Protein AF-A0A379GGH2-F1 (afdb_monomer_lite)

Radius of gyration: 10.13 Å; chains: 1; bounding box: 26×24×27 Å

Secondary structure (DSSP, 8-state):
-PPPPHHHHTT-TT-PBSSS--TTB-SS---SSB--BSSHHHHHHHHH-

pLDDT: mean 95.28, std 5.97, range [70.12, 98.62]

Foldseek 3Di:
DDDDDPCQVQLAPPQAFDDDDFPQFDPDDPDPGGTRGPHVVSNVVVVVD

Structure (mmCIF, N/CA/C/O backbone):
data_AF-A0A379GGH2-F1
#
_entry.id   AF-A0A379GGH2-F1
#
loop_
_atom_site.group_PDB
_atom_site.id
_atom_site.type_symbol
_atom_site.label_atom_id
_atom_site.label_alt_id
_atom_site.label_comp_id
_atom_site.label_asym_id
_atom_site.label_entity_id
_atom_site.label_seq_id
_atom_site.pdbx_PDB_ins_code
_atom_site.Cartn_x
_atom_site.Cartn_y
_atom_site.Cartn_z
_atom_site.occupancy
_atom_site.B_iso_or_equiv
_atom_site.auth_seq_id
_atom_site.auth_comp_id
_atom_site.auth_asym_id
_atom_site.auth_atom_id
_atom_site.pdbx_PDB_model_num
ATOM 1 N N . MET A 1 1 ? 17.214 2.854 -17.728 1.00 70.12 1 MET A N 1
ATOM 2 C CA . MET A 1 1 ? 17.034 2.028 -16.512 1.00 70.12 1 MET A CA 1
ATOM 3 C C . MET A 1 1 ? 15.632 1.442 -16.527 1.00 70.12 1 MET A C 1
ATOM 5 O O . MET A 1 1 ? 14.728 2.122 -17.002 1.00 70.12 1 MET A O 1
ATOM 9 N N . ALA A 1 2 ? 15.454 0.196 -16.084 1.00 78.88 2 ALA A N 1
ATOM 10 C CA . ALA A 1 2 ? 14.132 -0.424 -16.024 1.00 78.88 2 ALA A CA 1
ATOM 11 C C . ALA A 1 2 ? 13.245 0.303 -15.000 1.00 78.88 2 ALA A C 1
ATOM 13 O O . ALA A 1 2 ? 13.721 0.737 -13.951 1.00 78.88 2 ALA A O 1
ATOM 14 N N . LYS A 1 3 ? 11.958 0.466 -15.316 1.00 88.06 3 LYS A N 1
ATOM 15 C CA . LYS A 1 3 ? 10.984 1.057 -14.396 1.00 88.06 3 LYS A CA 1
ATOM 16 C C . LYS A 1 3 ? 10.730 0.068 -13.255 1.00 88.06 3 LYS A C 1
ATOM 18 O O . LYS A 1 3 ? 10.312 -1.054 -13.523 1.00 88.06 3 LYS A O 1
ATOM 23 N N . ILE A 1 4 ? 10.960 0.501 -12.016 1.00 93.31 4 ILE A N 1
ATOM 24 C CA . ILE A 1 4 ? 10.697 -0.285 -10.800 1.00 93.31 4 ILE A CA 1
ATOM 25 C C . ILE A 1 4 ? 9.238 -0.762 -10.806 1.00 93.31 4 ILE A C 1
ATOM 27 O O . ILE A 1 4 ? 8.320 0.015 -11.107 1.00 93.31 4 ILE A O 1
ATOM 31 N N . ALA A 1 5 ? 9.020 -2.041 -10.492 1.00 95.38 5 ALA A N 1
ATOM 32 C CA . ALA A 1 5 ? 7.682 -2.620 -10.471 1.00 95.38 5 ALA A CA 1
ATOM 33 C C . ALA A 1 5 ? 6.819 -1.959 -9.381 1.00 95.38 5 ALA A C 1
ATOM 35 O O . ALA A 1 5 ? 7.318 -1.514 -8.348 1.00 95.38 5 ALA A O 1
ATOM 36 N N . ARG A 1 6 ? 5.491 -1.903 -9.563 1.00 96.31 6 ARG A N 1
ATOM 37 C CA . ARG A 1 6 ? 4.591 -1.297 -8.558 1.00 96.31 6 ARG A CA 1
ATOM 38 C C . ARG A 1 6 ? 4.735 -1.954 -7.184 1.00 96.31 6 ARG A C 1
ATOM 40 O O . ARG A 1 6 ? 4.742 -1.236 -6.192 1.00 96.31 6 ARG A O 1
ATOM 47 N N . G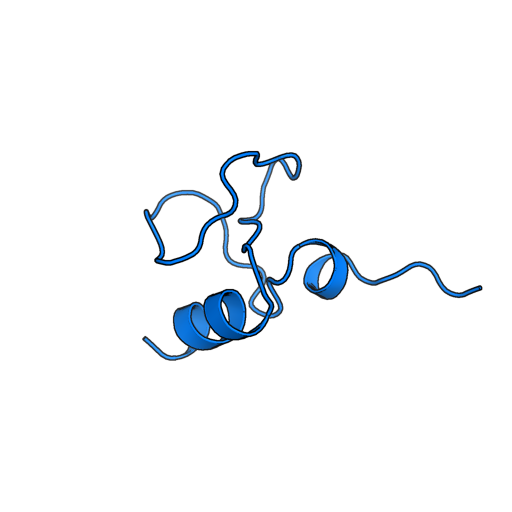LY A 1 7 ? 4.854 -3.282 -7.140 1.00 96.88 7 GLY A N 1
ATOM 48 C CA . GLY A 1 7 ? 5.021 -4.022 -5.888 1.00 96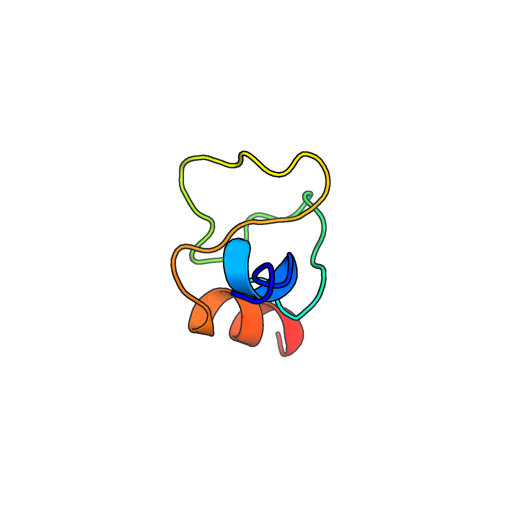.88 7 GLY A CA 1
ATOM 49 C C . GLY A 1 7 ? 6.286 -3.615 -5.136 1.00 96.88 7 GLY A C 1
ATOM 50 O O . GLY A 1 7 ? 6.225 -3.392 -3.934 1.00 96.88 7 GLY A O 1
ATOM 51 N N . GLU A 1 8 ? 7.393 -3.409 -5.851 1.00 97.50 8 GLU A N 1
ATOM 52 C CA . GLU A 1 8 ? 8.647 -2.911 -5.275 1.00 97.50 8 GLU A CA 1
ATOM 53 C C . GLU A 1 8 ? 8.504 -1.462 -4.797 1.00 97.50 8 GLU A C 1
ATOM 55 O O . GLU A 1 8 ? 8.795 -1.162 -3.646 1.00 97.50 8 GLU A O 1
ATOM 60 N N . ARG A 1 9 ? 7.951 -0.569 -5.630 1.00 97.19 9 ARG A N 1
ATOM 61 C CA . ARG A 1 9 ? 7.709 0.840 -5.262 1.00 97.19 9 ARG A CA 1
ATOM 62 C C . ARG A 1 9 ? 6.805 0.991 -4.034 1.00 97.19 9 ARG A C 1
ATOM 64 O O . ARG A 1 9 ? 6.957 1.944 -3.278 1.00 97.19 9 ARG A O 1
ATOM 71 N N . ASN A 1 10 ? 5.845 0.086 -3.864 1.00 98.44 10 ASN A N 1
ATOM 72 C CA . ASN A 1 10 ? 4.877 0.122 -2.772 1.00 98.44 10 ASN A CA 1
ATOM 73 C C . ASN A 1 10 ? 5.291 -0.743 -1.573 1.00 98.44 10 ASN A C 1
ATOM 75 O O . ASN A 1 10 ? 4.537 -0.803 -0.604 1.00 98.44 10 ASN A O 1
ATOM 79 N N . ASN A 1 11 ? 6.430 -1.443 -1.621 1.00 98.50 11 ASN A N 1
ATOM 80 C CA . ASN A 1 11 ? 6.784 -2.465 -0.631 1.00 98.50 11 ASN A CA 1
ATOM 81 C C . ASN A 1 11 ? 5.661 -3.510 -0.425 1.00 98.50 11 ASN A C 1
ATOM 83 O O . ASN A 1 11 ? 5.456 -4.009 0.676 1.00 98.50 11 ASN A O 1
ATOM 87 N N . ASN A 1 12 ? 4.902 -3.811 -1.483 1.00 98.25 12 ASN A N 1
ATOM 88 C CA . ASN A 1 12 ? 3.684 -4.624 -1.475 1.00 98.25 12 ASN A CA 1
ATOM 89 C C . ASN A 1 12 ? 3.735 -5.683 -2.596 1.00 98.25 12 ASN A C 1
ATOM 91 O O . ASN A 1 12 ? 3.087 -5.520 -3.637 1.00 98.25 12 ASN A O 1
ATOM 95 N N . PRO A 1 13 ? 4.511 -6.769 -2.421 1.00 96.75 13 PRO A N 1
ATOM 96 C CA . PRO A 1 13 ? 4.600 -7.835 -3.420 1.00 96.75 13 PRO A CA 1
ATOM 97 C C . PRO A 1 13 ? 3.295 -8.639 -3.562 1.00 96.75 13 PRO A C 1
ATOM 99 O O . PRO A 1 13 ? 3.074 -9.262 -4.596 1.00 96.75 13 PRO A O 1
ATOM 102 N N . GLY A 1 14 ? 2.403 -8.589 -2.567 1.00 96.06 14 GLY A N 1
ATOM 103 C CA . GLY A 1 14 ? 1.138 -9.328 -2.557 1.00 96.06 14 GLY A CA 1
ATOM 104 C C . GLY A 1 14 ? -0.006 -8.665 -3.327 1.00 96.06 14 GLY A C 1
ATOM 105 O O . GLY A 1 14 ? -1.092 -9.230 -3.385 1.00 96.06 14 GLY A O 1
ATOM 106 N N . ASN A 1 15 ? 0.201 -7.470 -3.900 1.00 96.94 15 ASN A N 1
ATOM 107 C CA . ASN A 1 15 ? -0.877 -6.644 -4.464 1.00 96.94 15 ASN A CA 1
ATOM 108 C C . ASN A 1 15 ? -2.050 -6.455 -3.475 1.00 96.94 15 ASN A C 1
ATOM 110 O O . ASN A 1 15 ? -3.220 -6.465 -3.861 1.00 96.94 15 ASN A O 1
ATOM 114 N N . ILE A 1 16 ? -1.736 -6.267 -2.191 1.00 97.69 16 ILE A N 1
ATOM 115 C CA . ILE A 1 16 ? -2.728 -6.074 -1.131 1.00 97.69 16 ILE A CA 1
ATOM 116 C C . ILE A 1 16 ? -3.458 -4.749 -1.362 1.00 97.69 16 ILE A C 1
ATOM 118 O O . ILE A 1 16 ? -2.819 -3.701 -1.500 1.00 97.69 16 ILE A O 1
ATOM 122 N N . ARG A 1 17 ? -4.790 -4.802 -1.421 1.00 97.88 17 ARG A N 1
ATOM 123 C CA . ARG A 1 17 ? -5.657 -3.627 -1.576 1.00 97.88 17 ARG A CA 1
ATOM 124 C C . ARG A 1 17 ? -5.935 -2.959 -0.232 1.00 97.88 17 ARG A C 1
ATOM 126 O O . ARG A 1 17 ? -5.875 -3.603 0.814 1.00 97.88 17 ARG A O 1
ATOM 133 N N . HIS A 1 18 ? -6.282 -1.675 -0.282 1.00 97.25 18 HIS A N 1
ATOM 134 C CA . HIS A 1 18 ? -6.761 -0.940 0.892 1.00 97.25 18 HIS A CA 1
ATOM 135 C C . HIS A 1 18 ? -7.989 -1.610 1.521 1.00 97.25 18 HIS A C 1
ATOM 137 O O . HIS A 1 18 ? -8.804 -2.210 0.822 1.00 97.25 18 HIS A O 1
ATOM 143 N N . GLY A 1 19 ? -8.143 -1.465 2.839 1.00 92.88 19 GLY A N 1
ATOM 144 C CA . GLY A 1 19 ? -9.336 -1.916 3.567 1.00 92.88 19 GLY A CA 1
ATOM 145 C C . GLY A 1 19 ? -9.048 -2.379 4.993 1.00 92.88 19 GLY A C 1
ATOM 146 O O . GLY A 1 19 ? -9.834 -2.108 5.895 1.00 92.88 19 GLY A O 1
ATOM 147 N N . ALA A 1 20 ? -7.891 -3.002 5.218 1.00 91.44 20 ALA A N 1
ATOM 148 C CA . ALA A 1 20 ? -7.439 -3.415 6.543 1.00 91.44 20 ALA A CA 1
ATOM 149 C C . ALA A 1 20 ? -6.281 -2.539 7.043 1.00 91.44 20 ALA A C 1
ATOM 151 O O . ALA A 1 20 ? -5.480 -2.021 6.261 1.00 91.44 20 ALA A O 1
ATOM 152 N N . LYS A 1 21 ? -6.182 -2.383 8.367 1.00 91.94 21 LYS A N 1
ATOM 153 C CA . LYS A 1 21 ? -5.094 -1.649 9.027 1.00 91.94 21 LYS A CA 1
ATOM 154 C C . LYS A 1 21 ? -3.914 -2.579 9.304 1.00 91.94 21 LYS A C 1
ATOM 156 O O . LYS A 1 21 ? -3.702 -2.999 10.438 1.00 91.94 21 LYS A O 1
ATOM 161 N N . TRP A 1 22 ? -3.165 -2.914 8.260 1.00 96.19 22 TRP A N 1
ATOM 162 C CA . TRP A 1 22 ? -1.964 -3.735 8.387 1.00 96.19 22 TRP A CA 1
ATOM 163 C C . TRP A 1 22 ? -0.870 -3.032 9.197 1.00 96.19 22 TRP A C 1
ATOM 165 O O . TRP A 1 22 ? -0.728 -1.806 9.169 1.00 96.19 22 TRP A O 1
ATOM 175 N N . GLN A 1 23 ? -0.055 -3.818 9.901 1.00 97.50 23 GLN A N 1
ATOM 176 C CA . GLN A 1 23 ? 1.125 -3.286 10.571 1.00 97.50 23 GLN A CA 1
ATOM 177 C C . GLN A 1 23 ? 2.126 -2.768 9.529 1.00 97.50 23 GLN A C 1
AT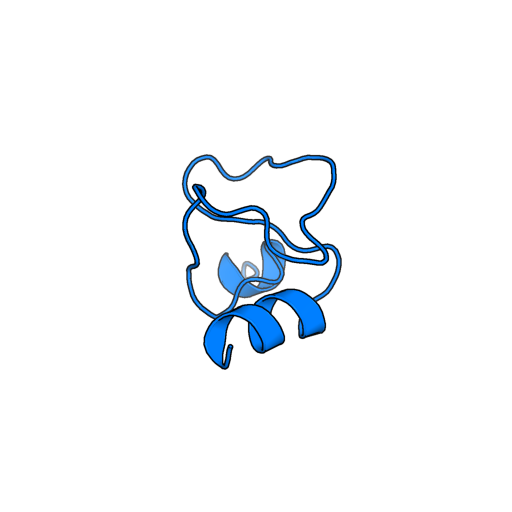OM 179 O O . GLN A 1 23 ? 2.396 -3.432 8.530 1.00 97.50 23 GLN A O 1
ATOM 184 N N . GLY A 1 24 ? 2.696 -1.587 9.778 1.00 97.88 24 GLY A N 1
ATOM 185 C CA 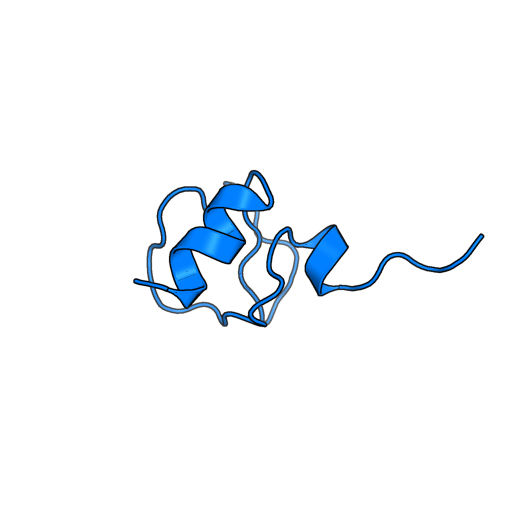. GLY A 1 24 ? 3.721 -0.993 8.918 1.00 97.88 24 GLY A CA 1
ATOM 186 C C . GLY A 1 24 ? 3.205 -0.403 7.606 1.00 97.88 24 GLY A C 1
ATOM 187 O O . GLY A 1 24 ? 3.999 -0.214 6.686 1.00 97.88 24 GLY A O 1
ATOM 188 N N . LEU A 1 25 ? 1.909 -0.087 7.503 1.00 98.31 25 LEU A N 1
ATOM 189 C CA . LEU A 1 25 ? 1.426 0.812 6.453 1.00 98.31 25 LEU A CA 1
ATOM 190 C C . LEU A 1 25 ? 2.183 2.144 6.520 1.00 98.31 25 LEU A C 1
ATOM 192 O O . LEU A 1 25 ? 2.380 2.708 7.597 1.00 98.31 25 LEU A O 1
ATOM 196 N N . ALA A 1 26 ? 2.602 2.648 5.362 1.00 98.19 26 ALA A N 1
ATOM 197 C CA . ALA A 1 26 ? 3.174 3.981 5.258 1.00 98.19 26 ALA A CA 1
ATOM 198 C C . ALA A 1 26 ? 2.130 5.035 5.657 1.00 98.19 26 ALA A C 1
ATOM 200 O O . ALA A 1 26 ? 0.948 4.904 5.334 1.00 98.19 26 ALA A O 1
ATOM 201 N N . SER A 1 27 ? 2.562 6.096 6.339 1.00 97.12 27 SER A N 1
ATOM 202 C CA . SER A 1 27 ? 1.675 7.186 6.772 1.00 97.12 27 SER A CA 1
ATOM 203 C C . SER A 1 27 ? 0.979 7.872 5.596 1.00 97.12 27 SER A C 1
ATOM 205 O O . SER A 1 27 ? -0.195 8.223 5.687 1.00 97.12 27 SER A O 1
ATOM 207 N N . THR A 1 28 ? 1.686 8.007 4.476 1.00 97.38 28 THR A N 1
ATOM 208 C CA . THR A 1 28 ? 1.153 8.540 3.223 1.00 97.38 28 THR A CA 1
ATOM 209 C C . THR A 1 28 ? 0.913 7.403 2.238 1.00 97.38 28 THR A C 1
ATOM 211 O O . THR A 1 28 ? 1.835 6.662 1.901 1.00 97.38 28 THR A O 1
ATOM 214 N N . GLN A 1 29 ? -0.320 7.301 1.741 1.00 97.88 29 GLN A N 1
ATOM 215 C CA . GLN A 1 29 ? -0.718 6.366 0.690 1.00 97.88 29 GLN A CA 1
ATOM 216 C C . GLN A 1 29 ? -0.967 7.154 -0.602 1.00 97.88 29 GLN A C 1
ATOM 218 O O . GLN A 1 29 ? -1.937 7.893 -0.726 1.00 97.88 29 GLN A O 1
ATOM 223 N N . THR A 1 30 ? -0.049 7.027 -1.552 1.00 97.75 30 THR A N 1
ATOM 224 C CA . THR A 1 30 ? -0.081 7.673 -2.877 1.00 97.75 30 THR A CA 1
ATOM 225 C C . THR A 1 30 ? -0.630 6.756 -3.968 1.00 97.75 30 THR A C 1
ATOM 227 O O . THR A 1 30 ? -1.042 7.229 -5.025 1.00 97.75 30 THR A O 1
ATOM 230 N N . ASP A 1 31 ? -0.641 5.442 -3.730 1.00 97.75 31 ASP A N 1
ATOM 231 C CA . ASP A 1 31 ? -1.262 4.473 -4.627 1.00 97.75 31 ASP A CA 1
ATOM 232 C C . ASP A 1 31 ? -2.751 4.327 -4.279 1.00 97.75 31 ASP A C 1
ATOM 234 O O . ASP A 1 31 ? -3.113 4.029 -3.140 1.00 97.75 31 ASP A O 1
ATOM 238 N N . LYS A 1 32 ? -3.621 4.586 -5.261 1.00 97.31 32 LYS A N 1
ATOM 239 C CA . LYS A 1 32 ? -5.074 4.678 -5.056 1.00 97.31 32 LYS A CA 1
ATOM 240 C C . LYS A 1 32 ? -5.707 3.341 -4.678 1.00 97.31 32 LYS A C 1
ATOM 242 O O . LYS A 1 32 ? -6.680 3.323 -3.932 1.00 97.31 32 LYS A O 1
ATOM 247 N N . ASP A 1 33 ? -5.169 2.243 -5.199 1.00 97.81 33 ASP A N 1
ATOM 248 C CA . ASP A 1 33 ? -5.818 0.933 -5.121 1.00 97.81 33 ASP A CA 1
ATOM 249 C C . ASP A 1 33 ? -5.108 -0.020 -4.155 1.00 97.81 33 ASP A C 1
ATOM 251 O O . ASP A 1 33 ? -5.744 -0.924 -3.604 1.00 97.81 33 ASP A O 1
ATOM 255 N N . PHE A 1 34 ? -3.800 0.167 -3.954 1.00 98.31 34 PHE A N 1
ATOM 256 C CA . PHE A 1 34 ? -2.946 -0.767 -3.225 1.00 98.31 34 PHE A CA 1
ATOM 257 C C . PHE A 1 34 ? -2.288 -0.131 -2.008 1.00 98.31 34 PHE A C 1
ATOM 259 O O . PHE A 1 34 ? -1.837 1.012 -2.053 1.00 98.31 34 PHE A O 1
ATOM 266 N N . CYS A 1 35 ? -2.145 -0.919 -0.945 1.00 98.31 35 CYS A N 1
ATOM 267 C CA . CYS A 1 35 ? -1.389 -0.511 0.228 1.00 98.31 35 CYS A CA 1
ATOM 268 C C . CYS A 1 35 ? 0.083 -0.254 -0.124 1.00 98.31 35 CYS A C 1
ATOM 270 O O . CYS A 1 35 ? 0.680 -0.959 -0.944 1.00 98.31 35 CYS A O 1
ATOM 272 N N . GLN A 1 36 ? 0.668 0.730 0.546 1.00 98.62 36 GLN A N 1
ATOM 273 C CA . GLN A 1 36 ? 2.094 1.009 0.578 1.00 98.62 36 GLN A CA 1
ATOM 274 C C . GLN A 1 36 ? 2.610 0.759 1.990 1.00 98.62 36 GLN A C 1
ATOM 276 O O . GLN A 1 36 ? 2.026 1.253 2.958 1.00 98.62 36 GLN A O 1
ATOM 281 N N . PHE A 1 37 ? 3.700 0.013 2.111 1.00 98.56 37 PHE A N 1
ATOM 282 C CA . PHE A 1 37 ? 4.321 -0.304 3.393 1.00 98.56 37 PHE A CA 1
ATOM 283 C C . PHE A 1 37 ? 5.601 0.503 3.603 1.00 98.56 37 PHE A C 1
ATOM 285 O O . PHE A 1 37 ? 6.248 0.923 2.644 1.00 98.56 37 PHE A O 1
ATOM 292 N N . ILE A 1 38 ? 5.992 0.701 4.862 1.00 98.44 38 ILE A N 1
ATOM 293 C CA . ILE A 1 38 ? 7.240 1.399 5.207 1.00 98.44 38 ILE A CA 1
ATOM 294 C C . ILE A 1 38 ? 8.489 0.613 4.789 1.00 98.44 38 ILE A C 1
ATOM 296 O O . ILE A 1 38 ? 9.541 1.211 4.590 1.00 98.44 38 ILE A O 1
ATOM 300 N N . SER A 1 39 ? 8.371 -0.710 4.640 1.00 98.38 39 SER A N 1
ATOM 301 C CA . SER A 1 39 ? 9.437 -1.583 4.149 1.00 98.38 39 SER A CA 1
ATOM 302 C C . SER A 1 39 ? 8.871 -2.898 3.582 1.00 98.38 39 SER A C 1
ATOM 304 O O . SER A 1 39 ? 7.743 -3.271 3.937 1.00 98.38 39 SER A O 1
ATOM 306 N N . PRO A 1 40 ? 9.605 -3.613 2.702 1.00 97.69 40 PRO A N 1
ATOM 307 C CA . PRO A 1 40 ? 9.134 -4.857 2.082 1.00 97.69 40 PRO A CA 1
ATOM 308 C C . PRO A 1 40 ? 8.743 -5.946 3.088 1.00 97.69 40 PRO A C 1
ATOM 310 O O . PRO A 1 40 ? 7.811 -6.707 2.835 1.00 97.69 40 PRO A O 1
ATOM 313 N N . GLU A 1 41 ? 9.403 -6.006 4.248 1.00 98.00 41 GLU A N 1
ATOM 314 C CA . GLU A 1 41 ? 9.143 -7.014 5.281 1.00 98.00 41 GLU A CA 1
ATOM 315 C C . GLU A 1 41 ? 7.710 -6.924 5.815 1.00 98.00 41 GLU A C 1
ATOM 317 O O . GLU A 1 41 ? 7.113 -7.949 6.134 1.00 98.00 41 GLU A O 1
ATOM 322 N N . TYR A 1 42 ? 7.127 -5.720 5.895 1.00 98.31 42 TYR A N 1
ATOM 323 C CA . TYR A 1 42 ? 5.725 -5.563 6.293 1.00 98.31 42 TYR A CA 1
ATOM 324 C C . TYR A 1 42 ? 4.761 -6.045 5.209 1.00 98.31 42 TYR A C 1
ATOM 326 O O . TYR A 1 42 ? 3.796 -6.734 5.533 1.00 98.31 42 TYR A O 1
ATOM 334 N N . GLY A 1 43 ? 5.046 -5.758 3.936 1.00 97.56 43 GLY A N 1
ATOM 335 C CA . GLY A 1 43 ? 4.236 -6.261 2.828 1.00 97.56 43 GLY A CA 1
ATOM 336 C C . GLY A 1 43 ? 4.287 -7.780 2.697 1.00 97.56 43 GLY A C 1
ATOM 337 O O . GLY A 1 43 ? 3.262 -8.398 2.436 1.00 97.56 43 GLY A O 1
ATOM 338 N N . ILE A 1 44 ? 5.450 -8.393 2.935 1.00 97.69 44 ILE A N 1
ATOM 339 C CA . ILE A 1 44 ? 5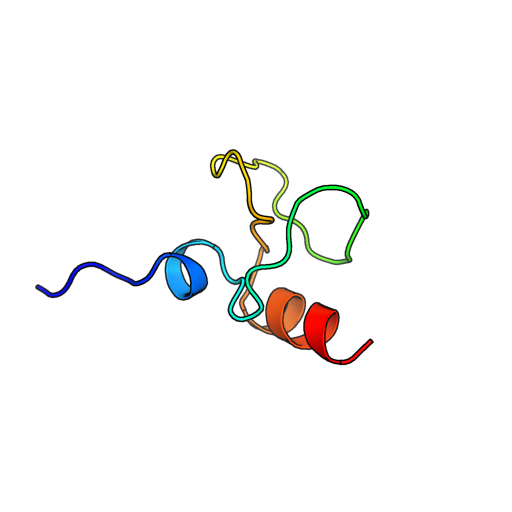.607 -9.856 2.956 1.00 97.69 44 ILE A CA 1
ATOM 340 C C . ILE A 1 44 ? 4.859 -10.464 4.151 1.00 97.69 44 ILE A C 1
ATOM 342 O O . ILE A 1 44 ? 4.122 -11.433 3.978 1.00 97.69 44 ILE A O 1
ATOM 346 N N . ARG A 1 45 ? 4.985 -9.878 5.353 1.00 97.25 45 ARG A N 1
ATOM 347 C CA . ARG A 1 45 ? 4.247 -10.330 6.549 1.00 97.25 45 ARG A CA 1
ATOM 348 C C . ARG A 1 45 ? 2.732 -10.327 6.353 1.00 97.25 45 ARG A C 1
ATOM 350 O O . ARG A 1 45 ? 2.065 -11.184 6.915 1.00 97.25 45 ARG A O 1
ATOM 357 N N . ALA A 1 46 ? 2.199 -9.385 5.581 1.00 96.00 46 ALA A N 1
ATOM 358 C CA . ALA A 1 46 ? 0.766 -9.278 5.316 1.00 96.00 46 ALA A CA 1
ATOM 359 C C . ALA A 1 46 ? 0.233 -10.303 4.287 1.00 96.00 46 ALA A C 1
ATOM 361 O O . ALA A 1 46 ? -0.968 -10.357 4.060 1.00 96.00 46 ALA A O 1
ATOM 362 N N . ILE A 1 47 ? 1.101 -11.099 3.644 1.00 94.88 47 ILE A N 1
ATOM 363 C CA . ILE A 1 47 ? 0.696 -12.195 2.739 1.00 94.88 47 ILE A CA 1
ATOM 364 C C . ILE A 1 47 ? 0.494 -13.503 3.511 1.00 94.88 47 ILE A C 1
ATOM 366 O O . ILE A 1 47 ? -0.335 -14.325 3.132 1.00 94.88 47 ILE A O 1
ATOM 370 N N . ILE A 1 48 ? 1.303 -13.719 4.549 1.00 89.00 48 ILE A N 1
ATOM 371 C CA . ILE A 1 48 ? 1.391 -14.997 5.268 1.00 89.00 48 ILE A CA 1
ATOM 372 C C . ILE A 1 48 ? 0.537 -15.050 6.542 1.00 89.00 48 ILE A C 1
ATOM 374 O O . ILE A 1 48 ? 0.381 -16.133 7.099 1.00 89.00 48 ILE A O 1
ATOM 378 N N . ASN A 1 49 ? 0.025 -13.905 7.000 1.00 73.19 49 ASN A N 1
ATOM 379 C CA . ASN A 1 49 ? -0.828 -13.764 8.185 1.00 73.19 49 ASN A CA 1
ATOM 380 C C . ASN A 1 49 ? -2.248 -13.385 7.769 1.00 73.19 49 ASN A C 1
ATOM 382 O O . ASN A 1 49 ? -3.192 -13.923 8.383 1.00 73.19 49 ASN A O 1
#

Organism: Proteus mirabilis (NCBI:txid584)

Sequence (49 aa):
MAKI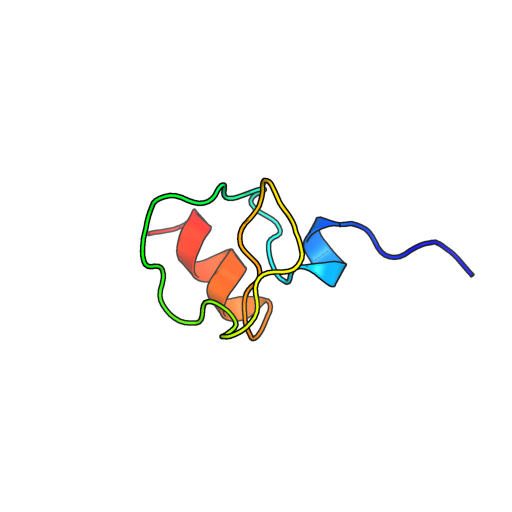ARGERNNNPGNIRHGAKWQGLASTQTDKDFCQFISPEYGIRAIIN